Protein AF-A0AAW4YAV0-F1 (afdb_monomer)

Sequence (81 aa):
TKPGSDDLNYYTDIPKEYNISVQVFDDLWMDLYDLFEELRDLFKEEGLEPWTSCEFDFTREGELKVSFDYIDWINTEFDQL

Structure (mmCIF, N/CA/C/O backbone):
data_AF-A0AAW4YAV0-F1
#
_entry.id   AF-A0AAW4YAV0-F1
#
loop_
_atom_site.group_PDB
_atom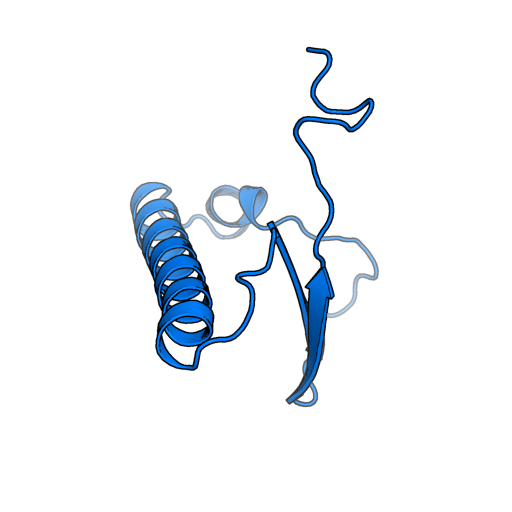_site.id
_atom_site.type_symbol
_atom_site.label_atom_id
_atom_site.label_alt_id
_atom_site.label_comp_id
_atom_site.label_asym_id
_atom_site.label_entity_id
_atom_site.label_seq_id
_atom_site.pdbx_PDB_ins_code
_atom_site.Cartn_x
_atom_site.Cartn_y
_atom_site.Cartn_z
_atom_site.occupancy
_atom_site.B_iso_or_equiv
_atom_site.auth_seq_id
_atom_site.auth_comp_id
_atom_site.auth_asym_id
_atom_site.auth_atom_id
_atom_site.pdbx_PDB_model_num
ATOM 1 N N . THR A 1 1 ? 8.740 -12.301 -9.595 1.00 61.88 1 THR A N 1
ATOM 2 C CA . THR A 1 1 ? 9.973 -12.891 -10.163 1.00 61.88 1 THR A CA 1
ATOM 3 C C . THR A 1 1 ? 9.968 -12.784 -11.676 1.00 61.88 1 THR A C 1
ATOM 5 O O . THR A 1 1 ? 8.901 -12.855 -12.292 1.00 61.88 1 THR A O 1
ATOM 8 N N . LYS A 1 2 ? 11.133 -12.586 -12.301 1.00 79.56 2 LYS A N 1
ATOM 9 C CA . LYS A 1 2 ? 11.285 -12.734 -13.760 1.00 79.56 2 LYS A CA 1
ATOM 10 C C . LYS A 1 2 ? 11.227 -14.225 -14.117 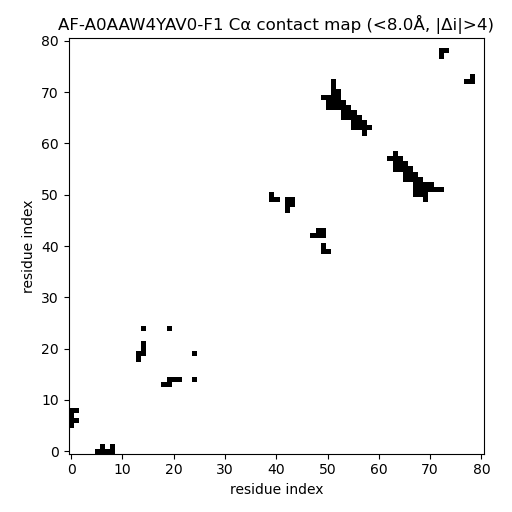1.00 79.56 2 LYS A C 1
ATOM 12 O O . LYS A 1 2 ? 11.660 -15.045 -13.311 1.00 79.56 2 LYS A O 1
ATOM 17 N N . PRO A 1 3 ? 10.664 -14.622 -15.276 1.00 79.94 3 PRO A N 1
ATOM 18 C CA . PRO A 1 3 ? 10.679 -16.028 -15.675 1.00 79.94 3 PRO A CA 1
ATOM 19 C C . PRO A 1 3 ? 12.116 -16.576 -15.671 1.00 79.94 3 PRO A C 1
ATOM 21 O O . PRO A 1 3 ? 12.969 -16.047 -16.376 1.00 79.94 3 PRO A O 1
ATOM 24 N N . GLY A 1 4 ? 12.377 -17.616 -14.874 1.00 82.81 4 GLY A N 1
ATOM 25 C CA . GLY A 1 4 ? 13.688 -18.271 -14.804 1.00 82.81 4 GLY A CA 1
ATOM 26 C C . GLY A 1 4 ? 14.689 -17.691 -13.795 1.00 82.81 4 GLY A C 1
ATOM 27 O O . GLY A 1 4 ? 15.852 -18.077 -13.849 1.00 82.81 4 GLY A O 1
ATOM 28 N N . SER A 1 5 ? 14.273 -16.798 -12.891 1.00 85.69 5 SER A N 1
ATOM 29 C CA . SER A 1 5 ? 15.088 -16.343 -11.753 1.00 85.69 5 SER A CA 1
ATOM 30 C C . SER A 1 5 ? 14.261 -16.369 -10.466 1.00 85.69 5 SER A C 1
ATOM 32 O O . SER A 1 5 ? 13.106 -15.934 -10.457 1.00 85.69 5 SER A O 1
ATOM 34 N N . ASP A 1 6 ? 14.881 -16.861 -9.393 1.00 86.50 6 ASP A N 1
ATOM 35 C CA . ASP A 1 6 ? 14.326 -16.867 -8.034 1.00 86.50 6 ASP A CA 1
ATOM 36 C C . ASP A 1 6 ? 14.642 -15.564 -7.274 1.00 86.50 6 ASP A C 1
ATOM 38 O O . ASP A 1 6 ? 14.265 -15.409 -6.113 1.00 86.50 6 ASP A O 1
ATOM 42 N N . ASP A 1 7 ? 15.316 -14.608 -7.920 1.00 90.19 7 ASP A N 1
ATOM 43 C CA . ASP A 1 7 ? 15.691 -13.344 -7.298 1.00 90.19 7 ASP A CA 1
ATOM 44 C C . ASP A 1 7 ? 14.467 -12.441 -7.092 1.00 90.19 7 ASP A C 1
ATOM 46 O O . ASP A 1 7 ? 13.552 -12.345 -7.928 1.00 90.19 7 ASP A O 1
ATOM 50 N N . LEU A 1 8 ? 14.484 -11.703 -5.983 1.00 90.06 8 LEU A N 1
ATOM 51 C CA . LEU A 1 8 ? 13.545 -10.612 -5.755 1.00 90.06 8 LEU A CA 1
ATOM 52 C C . LEU A 1 8 ? 13.826 -9.479 -6.746 1.00 90.06 8 LEU A C 1
ATOM 54 O O . LEU A 1 8 ? 14.973 -9.145 -7.028 1.00 90.06 8 LEU A O 1
ATOM 58 N N . ASN A 1 9 ? 12.759 -8.904 -7.296 1.00 90.75 9 ASN A N 1
ATOM 59 C CA . ASN A 1 9 ? 12.834 -7.766 -8.207 1.00 90.75 9 ASN A CA 1
ATOM 60 C C . ASN A 1 9 ? 12.029 -6.632 -7.574 1.00 90.75 9 ASN A C 1
ATOM 62 O O . ASN A 1 9 ? 10.838 -6.813 -7.315 1.00 90.75 9 ASN A O 1
ATOM 66 N N . TYR A 1 10 ? 12.674 -5.498 -7.315 1.00 93.12 10 TYR A N 1
ATOM 67 C CA . TYR A 1 10 ? 12.039 -4.359 -6.663 1.00 93.12 10 TYR A CA 1
ATOM 68 C C . TYR A 1 10 ? 11.406 -3.437 -7.701 1.00 93.12 10 TYR A C 1
ATOM 70 O O . TYR A 1 10 ? 11.983 -3.165 -8.753 1.00 93.12 10 TYR A O 1
ATOM 78 N N . TYR A 1 11 ? 10.203 -2.943 -7.407 1.00 92.56 11 TYR A N 1
ATOM 79 C CA . TYR A 1 11 ? 9.440 -2.124 -8.352 1.00 92.56 11 TYR A CA 1
ATOM 80 C C . TYR A 1 11 ? 10.177 -0.828 -8.738 1.00 92.56 11 TYR A C 1
ATOM 82 O O . TYR A 1 11 ? 10.057 -0.368 -9.869 1.00 92.56 11 TYR A O 1
ATOM 90 N N . THR A 1 12 ? 11.013 -0.287 -7.849 1.00 94.62 12 THR A N 1
ATOM 91 C CA . THR A 1 12 ? 11.831 0.912 -8.091 1.00 94.62 12 THR A CA 1
ATOM 92 C C . THR A 1 12 ? 12.856 0.745 -9.214 1.00 94.62 12 THR A C 1
ATOM 94 O O . THR A 1 12 ? 13.318 1.737 -9.773 1.00 94.62 12 THR A O 1
ATOM 97 N N . ASP A 1 13 ? 13.211 -0.492 -9.571 1.00 95.44 13 ASP A N 1
ATOM 98 C CA . ASP A 1 13 ? 14.145 -0.772 -10.664 1.00 95.44 13 ASP A CA 1
ATOM 99 C C . ASP A 1 13 ? 13.460 -0.769 -12.043 1.00 95.44 13 ASP A C 1
ATOM 101 O O . ASP A 1 13 ? 14.140 -0.660 -13.069 1.00 95.44 13 ASP A O 1
ATOM 105 N N . ILE A 1 14 ? 12.120 -0.828 -12.093 1.00 94.88 14 ILE A N 1
ATOM 106 C CA . ILE A 1 14 ? 11.334 -0.948 -13.333 1.00 94.88 14 ILE A CA 1
ATOM 107 C C . ILE A 1 14 ? 11.699 0.122 -14.378 1.00 94.88 14 ILE A C 1
ATOM 109 O O . ILE A 1 14 ? 11.960 -0.265 -15.525 1.00 94.88 14 ILE A O 1
ATOM 113 N N . PRO A 1 15 ? 11.777 1.433 -14.050 1.00 97.25 15 PRO A N 1
ATOM 114 C CA . PRO A 1 15 ? 12.093 2.453 -15.052 1.00 97.25 15 PRO A CA 1
ATOM 115 C C . PRO A 1 15 ? 13.422 2.187 -15.764 1.00 97.25 15 PRO A C 1
ATOM 117 O O . PRO A 1 15 ? 13.520 2.292 -16.987 1.00 97.25 15 PRO A O 1
ATOM 120 N N . LYS A 1 16 ? 14.438 1.766 -15.004 1.00 96.56 16 LYS A N 1
ATOM 121 C CA . LYS A 1 16 ? 15.779 1.486 -15.519 1.00 96.56 16 LYS A CA 1
ATOM 122 C C . LYS A 1 16 ? 15.833 0.173 -16.295 1.00 96.56 16 LYS A C 1
ATOM 124 O O . LYS A 1 16 ? 16.413 0.138 -17.376 1.00 96.56 16 LYS A O 1
ATOM 129 N N . GLU A 1 17 ? 15.268 -0.902 -15.752 1.00 95.06 17 GLU A N 1
ATOM 130 C CA . GLU A 1 17 ? 15.367 -2.241 -16.347 1.00 95.06 17 GLU A CA 1
ATOM 131 C C . GLU A 1 17 ? 14.619 -2.369 -17.672 1.00 95.06 17 GLU A C 1
ATOM 133 O O . GLU A 1 17 ? 15.082 -3.061 -18.579 1.00 95.06 17 GLU A O 1
ATOM 138 N N . TYR A 1 18 ? 13.479 -1.690 -17.791 1.00 94.19 18 TYR A N 1
ATOM 139 C CA . TYR A 1 18 ? 12.618 -1.762 -18.969 1.00 94.19 18 TYR A CA 1
ATOM 140 C C . TYR A 1 18 ? 12.690 -0.504 -19.841 1.00 94.19 18 TYR A C 1
ATOM 142 O O . TYR A 1 18 ? 11.974 -0.417 -20.837 1.00 94.19 18 TYR A O 1
ATOM 150 N N . ASN A 1 19 ? 13.563 0.454 -19.500 1.00 96.94 19 ASN A N 1
ATOM 151 C CA . ASN A 1 19 ? 13.702 1.739 -20.191 1.00 96.94 19 ASN A CA 1
ATOM 152 C C . ASN A 1 19 ? 12.347 2.466 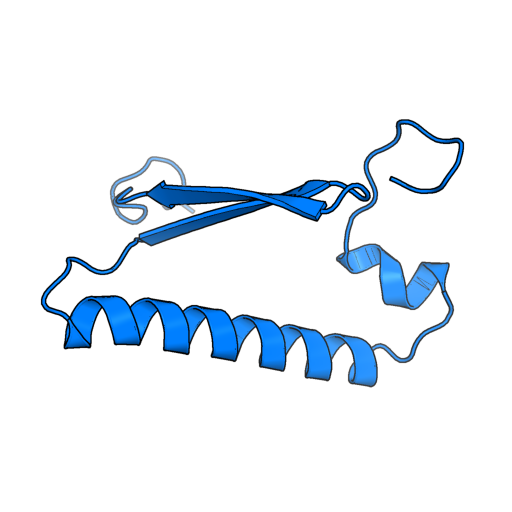-20.332 1.00 96.94 19 ASN A C 1
ATOM 154 O O . ASN A 1 19 ? 11.982 2.958 -21.403 1.00 96.94 19 ASN A O 1
ATOM 158 N N . ILE A 1 20 ? 11.584 2.479 -19.237 1.00 96.56 20 ILE A N 1
ATOM 159 C CA . ILE A 1 20 ? 10.287 3.149 -19.121 1.00 96.56 20 ILE A CA 1
ATOM 160 C C . ILE A 1 20 ? 10.524 4.568 -18.596 1.00 96.56 20 ILE A C 1
ATOM 162 O O . ILE A 1 20 ? 11.440 4.812 -17.811 1.00 96.56 20 ILE A O 1
ATOM 166 N N . SER A 1 21 ? 9.697 5.520 -19.035 1.00 97.81 21 SER A N 1
ATOM 167 C CA . SER A 1 21 ? 9.727 6.884 -18.504 1.00 97.81 21 SER A CA 1
ATOM 168 C C . SER A 1 21 ? 9.474 6.875 -16.996 1.00 97.81 21 SER A C 1
ATOM 170 O O . SER A 1 21 ? 8.458 6.345 -16.552 1.00 97.81 21 SER A O 1
ATOM 172 N N . VAL A 1 22 ? 10.361 7.516 -16.229 1.00 97.44 22 VAL A N 1
ATOM 173 C CA . VAL A 1 22 ? 10.186 7.707 -14.780 1.00 97.44 22 VAL A CA 1
ATOM 174 C C . VAL A 1 22 ? 8.860 8.408 -14.489 1.00 97.44 22 VAL A C 1
ATOM 176 O O . VAL A 1 22 ? 8.131 7.962 -13.622 1.00 97.44 22 VAL A O 1
ATOM 179 N N . GLN A 1 23 ? 8.482 9.404 -15.296 1.00 98.12 23 GLN A N 1
ATOM 180 C CA . GLN A 1 23 ? 7.205 10.099 -15.129 1.00 98.12 23 GLN A CA 1
ATOM 181 C C . GLN A 1 23 ? 6.001 9.155 -15.262 1.00 98.12 23 GLN A C 1
ATOM 183 O O . GLN A 1 23 ? 5.097 9.204 -14.445 1.00 98.12 23 GLN A O 1
ATOM 188 N N . VAL A 1 24 ? 6.001 8.265 -16.262 1.00 97.38 24 VAL A N 1
ATOM 189 C CA . VAL A 1 24 ? 4.890 7.312 -16.453 1.00 97.38 24 VAL A CA 1
ATOM 190 C C . VAL A 1 24 ? 4.810 6.327 -15.288 1.00 97.38 24 VAL A C 1
ATOM 192 O O . VAL A 1 24 ? 3.724 5.923 -14.890 1.00 97.38 24 VAL A O 1
ATOM 195 N N . PHE A 1 25 ? 5.961 5.919 -14.757 1.00 97.81 25 PHE A N 1
ATOM 196 C CA . PHE A 1 25 ? 6.015 5.060 -13.584 1.00 97.81 25 PHE A CA 1
ATOM 197 C C . PHE A 1 25 ? 5.498 5.774 -12.330 1.00 97.81 25 PHE A C 1
ATOM 199 O O . PHE A 1 25 ? 4.695 5.191 -11.609 1.00 97.81 25 PHE A O 1
ATOM 206 N N . ASP A 1 26 ? 5.918 7.020 -12.103 1.00 97.88 26 ASP A N 1
ATOM 207 C CA . ASP A 1 26 ? 5.492 7.823 -10.956 1.00 97.88 26 ASP A CA 1
ATOM 208 C C . ASP A 1 26 ? 3.981 8.085 -10.995 1.00 97.88 26 ASP A C 1
ATOM 210 O O . ASP A 1 26 ? 3.319 7.915 -9.977 1.00 97.88 26 ASP A O 1
ATOM 214 N N . ASP A 1 27 ? 3.424 8.412 -12.167 1.00 98.19 27 ASP A N 1
ATOM 215 C CA . ASP A 1 27 ? 1.980 8.619 -12.342 1.00 98.19 27 ASP A CA 1
ATOM 216 C C . ASP A 1 27 ? 1.191 7.348 -11.958 1.00 98.19 27 ASP A C 1
ATOM 218 O O . ASP A 1 27 ? 0.276 7.404 -11.141 1.00 98.19 27 ASP A O 1
ATOM 222 N N . LEU A 1 28 ? 1.599 6.172 -12.456 1.00 98.00 28 LEU A N 1
ATOM 223 C CA . LEU A 1 28 ? 0.953 4.893 -12.115 1.00 98.00 28 LEU A CA 1
ATOM 224 C C . LEU A 1 28 ? 1.137 4.497 -10.643 1.00 98.00 28 LEU A C 1
ATOM 226 O O . LEU A 1 28 ? 0.285 3.820 -10.067 1.00 98.00 28 LEU A O 1
ATOM 230 N N . TRP A 1 29 ? 2.270 4.858 -10.042 1.00 97.25 29 TRP A N 1
ATOM 231 C CA . TRP A 1 29 ? 2.526 4.606 -8.628 1.00 97.25 29 TRP A CA 1
ATOM 232 C C . TRP A 1 29 ? 1.634 5.476 -7.735 1.00 97.25 29 TRP A C 1
ATOM 234 O O . TRP A 1 29 ? 1.110 4.973 -6.742 1.00 97.25 29 TRP A O 1
ATOM 244 N N . MET A 1 30 ? 1.405 6.737 -8.116 1.00 97.94 30 MET A N 1
ATOM 245 C CA . MET A 1 30 ? 0.451 7.618 -7.438 1.00 97.94 30 MET A CA 1
ATOM 246 C C . MET A 1 30 ? -0.986 7.112 -7.587 1.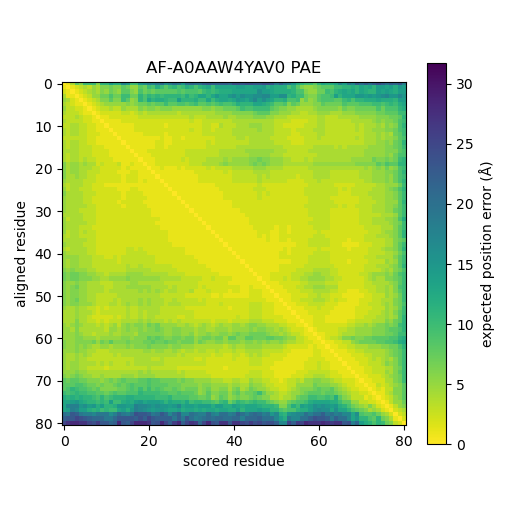00 97.94 30 MET A C 1
ATOM 248 O O . MET A 1 30 ? -1.685 7.018 -6.585 1.00 97.94 30 MET A O 1
ATOM 252 N N . ASP A 1 31 ? -1.393 6.675 -8.784 1.00 98.44 31 ASP A N 1
ATOM 253 C CA . ASP A 1 31 ? -2.716 6.067 -8.990 1.00 98.44 31 ASP A CA 1
ATOM 254 C C . ASP A 1 31 ? -2.923 4.842 -8.075 1.00 98.44 31 ASP A C 1
ATOM 256 O O . ASP A 1 31 ? -3.994 4.642 -7.502 1.00 98.44 31 ASP A O 1
ATOM 260 N N . LEU A 1 32 ? -1.889 4.007 -7.906 1.00 97.12 32 LEU A N 1
ATOM 261 C CA . LEU A 1 32 ? -1.944 2.862 -6.994 1.00 97.12 32 LEU A CA 1
ATOM 262 C C . LEU A 1 32 ? -2.072 3.299 -5.528 1.00 97.12 32 LEU A C 1
ATOM 264 O O . LEU A 1 32 ? -2.809 2.669 -4.771 1.00 97.12 32 LEU A O 1
ATOM 268 N N . TYR A 1 33 ? -1.360 4.351 -5.122 1.00 96.69 33 TYR A N 1
ATOM 269 C CA . TYR A 1 33 ? -1.469 4.914 -3.778 1.00 96.69 33 TYR A CA 1
ATOM 270 C C . TYR A 1 33 ? -2.882 5.441 -3.497 1.00 96.69 33 TYR A C 1
ATOM 272 O O . TYR A 1 33 ? -3.458 5.104 -2.462 1.00 96.69 33 TYR A O 1
ATOM 280 N N . ASP A 1 34 ? -3.469 6.175 -4.442 1.00 98.38 34 ASP A N 1
ATOM 281 C CA . ASP A 1 34 ? -4.832 6.696 -4.326 1.00 98.38 34 ASP A CA 1
ATOM 282 C C . ASP A 1 34 ? -5.852 5.556 -4.157 1.00 98.38 34 ASP A C 1
ATOM 284 O O . ASP A 1 34 ? -6.719 5.625 -3.2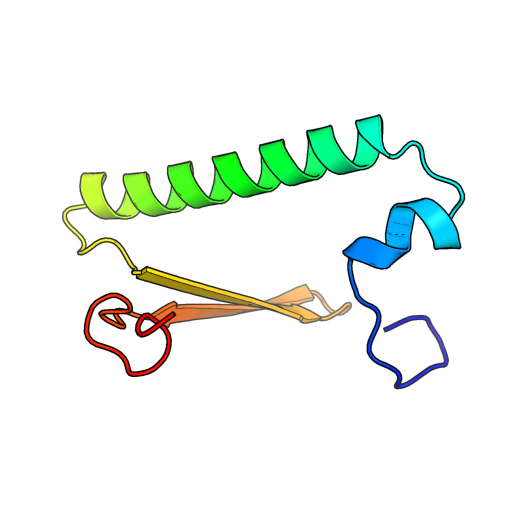87 1.00 98.38 34 ASP A O 1
ATOM 288 N N . LEU A 1 35 ? -5.694 4.446 -4.889 1.00 98.25 35 LEU A N 1
ATOM 289 C CA . LEU A 1 35 ? -6.540 3.255 -4.722 1.00 98.25 35 LEU A CA 1
ATOM 290 C C . LEU A 1 35 ? -6.435 2.627 -3.320 1.00 98.25 35 LEU A C 1
ATOM 292 O O . LEU A 1 35 ? -7.423 2.096 -2.806 1.00 98.25 35 LEU A O 1
ATOM 296 N N . PHE A 1 36 ? -5.259 2.663 -2.687 1.00 97.12 36 PHE A N 1
ATOM 297 C CA . PHE A 1 36 ? -5.105 2.190 -1.308 1.00 97.12 36 PHE A CA 1
ATOM 298 C C . PHE A 1 36 ? -5.778 3.124 -0.298 1.00 97.12 36 PHE A C 1
ATOM 300 O O . PHE A 1 36 ? -6.396 2.633 0.651 1.00 97.12 36 PHE A O 1
ATOM 307 N N . GLU A 1 37 ? -5.707 4.440 -0.505 1.00 97.19 37 GLU A N 1
ATOM 308 C CA . GLU A 1 37 ? -6.429 5.411 0.325 1.00 97.19 37 GLU A CA 1
ATOM 309 C C . GLU A 1 37 ? -7.949 5.245 0.174 1.00 97.19 37 GLU A C 1
ATOM 311 O O . GLU A 1 37 ? -8.648 5.157 1.183 1.00 97.19 37 GLU A O 1
ATOM 316 N N . GLU A 1 38 ? -8.457 5.077 -1.051 1.00 98.31 38 GLU A N 1
ATOM 317 C CA . GLU A 1 38 ? -9.875 4.790 -1.308 1.00 98.31 38 GLU A CA 1
ATOM 318 C C . GLU A 1 38 ? -10.334 3.496 -0.618 1.00 98.31 38 GLU A C 1
ATOM 320 O O . GLU A 1 38 ? -11.380 3.465 0.034 1.00 98.31 38 GLU A O 1
ATOM 325 N N . LEU A 1 39 ? -9.535 2.424 -0.693 1.00 97.75 39 LEU A N 1
ATOM 326 C CA . LEU A 1 39 ? -9.829 1.172 0.010 1.00 97.75 39 LEU A CA 1
ATOM 327 C C . LEU A 1 39 ? -9.872 1.373 1.530 1.00 97.75 39 LEU A C 1
ATOM 329 O O . LEU A 1 39 ? -10.718 0.798 2.218 1.00 97.75 39 LEU A O 1
ATOM 333 N N . ARG A 1 40 ? -8.953 2.169 2.076 1.00 97.25 40 ARG A N 1
ATOM 334 C CA . ARG A 1 40 ? -8.908 2.473 3.507 1.00 97.25 40 ARG A CA 1
ATOM 335 C C . ARG A 1 40 ? -10.098 3.320 3.947 1.00 97.25 40 ARG A C 1
ATOM 337 O O . ARG A 1 40 ? -10.618 3.111 5.044 1.00 97.25 40 ARG A O 1
ATOM 344 N N . ASP A 1 41 ? -10.531 4.262 3.121 1.00 98.06 41 ASP A N 1
ATOM 345 C CA . ASP A 1 41 ? -11.707 5.083 3.388 1.00 98.06 41 ASP A CA 1
ATOM 346 C C . ASP A 1 41 ? -12.993 4.258 3.342 1.00 98.06 41 ASP A C 1
ATOM 348 O O . ASP A 1 41 ? -13.825 4.399 4.238 1.00 98.06 41 ASP A O 1
ATOM 352 N N . LEU A 1 42 ? -13.097 3.295 2.423 1.00 98.25 42 LEU A N 1
ATOM 353 C CA . LEU A 1 42 ? -14.219 2.357 2.376 1.00 98.25 42 LEU A CA 1
ATOM 354 C C . LEU A 1 42 ? -14.394 1.580 3.694 1.00 98.25 42 LEU A C 1
ATOM 356 O O . LEU A 1 42 ? -15.517 1.382 4.152 1.00 98.25 42 LEU A O 1
ATOM 360 N N . PHE A 1 43 ? -13.303 1.183 4.361 1.00 97.88 43 PHE A N 1
ATOM 361 C CA . PHE A 1 43 ? -13.394 0.558 5.688 1.00 97.88 43 PHE A CA 1
ATOM 362 C C . PHE A 1 43 ? -14.061 1.495 6.702 1.00 97.88 43 PHE A C 1
ATOM 364 O O . PHE A 1 43 ? -14.936 1.063 7.450 1.00 97.88 43 PHE A O 1
ATOM 371 N N . LYS A 1 44 ? -13.694 2.782 6.702 1.00 97.69 44 LYS A N 1
ATOM 372 C CA . LYS A 1 44 ? -14.284 3.782 7.606 1.00 97.69 44 LYS A CA 1
ATOM 373 C C . LYS A 1 44 ? -15.768 3.991 7.308 1.00 97.69 44 LYS A C 1
ATOM 375 O O . LYS A 1 44 ? -16.559 4.092 8.245 1.00 97.69 44 LYS A O 1
ATOM 380 N N . GLU A 1 45 ? -16.142 4.056 6.031 1.00 98.31 45 GLU A N 1
ATOM 381 C CA . GLU A 1 45 ? -17.534 4.214 5.587 1.00 98.31 45 GLU A CA 1
ATOM 382 C C . GLU A 1 45 ? -18.418 3.046 6.038 1.00 98.31 45 GLU A C 1
ATOM 384 O O . GLU A 1 45 ? -19.536 3.259 6.508 1.00 98.31 45 GLU A O 1
ATOM 389 N N . GLU A 1 46 ? -17.881 1.827 6.002 1.00 98.06 46 GLU A N 1
ATOM 390 C CA . GLU A 1 46 ? -18.541 0.613 6.494 1.00 98.06 46 GLU A CA 1
ATOM 391 C C . GLU A 1 46 ? -18.465 0.454 8.029 1.00 98.06 46 GLU A C 1
ATOM 393 O O . GLU A 1 46 ? -18.890 -0.558 8.589 1.00 98.06 46 GLU A O 1
ATOM 398 N N . GLY A 1 47 ? -17.940 1.456 8.744 1.00 98.06 47 GLY A N 1
ATOM 399 C CA . GLY A 1 47 ? -17.825 1.454 10.204 1.00 98.06 47 GLY A CA 1
ATOM 400 C C . GLY A 1 47 ? -16.764 0.495 10.752 1.00 98.06 47 GLY A C 1
ATOM 401 O O . GLY A 1 47 ? -16.794 0.165 11.940 1.00 98.06 47 GLY A O 1
ATOM 402 N N . LEU A 1 48 ? -15.841 0.038 9.905 1.00 97.12 48 LEU A N 1
ATOM 403 C CA . LEU A 1 48 ? -14.679 -0.752 10.290 1.00 97.12 48 LEU A CA 1
ATOM 404 C C . LEU A 1 48 ? -13.534 0.167 10.718 1.00 97.12 48 LEU A C 1
ATOM 406 O O . LEU A 1 48 ? -13.391 1.302 10.258 1.00 97.12 48 LEU A O 1
ATOM 410 N N . GLU A 1 49 ? -12.683 -0.347 11.602 1.00 95.31 49 GLU A N 1
ATOM 411 C CA . GLU A 1 49 ? -11.448 0.344 11.945 1.00 95.31 49 GLU A CA 1
ATOM 412 C C . GLU A 1 49 ? -10.532 0.383 10.707 1.00 95.31 49 GLU A C 1
ATOM 414 O O . GLU A 1 49 ? -10.299 -0.667 10.090 1.00 95.31 49 GLU A O 1
ATOM 419 N N . PRO A 1 50 ? -10.019 1.564 10.314 1.00 95.25 50 PRO A N 1
ATOM 420 C CA . PRO A 1 50 ? -9.079 1.661 9.212 1.00 95.25 50 PRO A CA 1
ATOM 421 C C . PRO A 1 50 ? -7.753 1.018 9.609 1.00 95.25 50 PRO A C 1
ATOM 423 O O . PRO A 1 50 ? -7.184 1.326 10.655 1.00 95.25 50 PRO A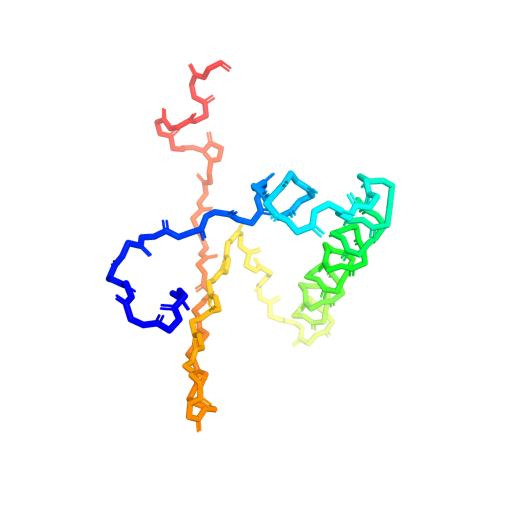 O 1
ATOM 426 N N . TRP A 1 51 ? -7.248 0.151 8.743 1.00 96.19 51 TRP A N 1
ATOM 427 C CA . TRP A 1 51 ? -5.941 -0.473 8.899 1.00 96.19 51 TRP A CA 1
ATOM 428 C C . TRP A 1 51 ? -4.805 0.562 8.826 1.00 96.19 51 TRP A C 1
ATOM 430 O O . TRP A 1 51 ? -4.962 1.663 8.277 1.00 96.19 51 TRP A O 1
ATOM 440 N N . THR A 1 52 ? -3.654 0.209 9.399 1.00 93.88 52 THR A N 1
ATOM 441 C CA . THR A 1 52 ? -2.422 1.018 9.369 1.00 93.88 52 THR A CA 1
ATOM 442 C C . THR A 1 52 ? -1.397 0.468 8.385 1.00 93.88 52 THR A C 1
ATOM 444 O O . THR A 1 52 ? -0.548 1.208 7.892 1.00 93.88 52 THR A O 1
ATOM 447 N N . SER A 1 53 ? -1.480 -0.822 8.058 1.00 93.50 53 SER A N 1
ATOM 448 C CA . SER A 1 53 ? -0.726 -1.450 6.973 1.00 93.50 53 SER A CA 1
ATOM 449 C C . SER A 1 53 ? -1.543 -2.548 6.310 1.00 93.50 53 SER A C 1
ATOM 451 O O . SER A 1 53 ? -2.446 -3.116 6.920 1.00 93.50 53 SER A O 1
ATOM 453 N N . CYS A 1 54 ? -1.233 -2.840 5.053 1.00 94.88 54 CYS A N 1
ATOM 454 C CA . CYS A 1 54 ? -1.792 -3.978 4.343 1.00 94.88 54 CYS A CA 1
ATOM 455 C C . CYS A 1 54 ? -0.737 -4.612 3.437 1.00 94.88 54 CYS A C 1
ATOM 457 O O . CYS A 1 54 ? 0.184 -3.937 2.976 1.00 94.88 54 CYS A O 1
ATOM 459 N N . GLU A 1 55 ? -0.884 -5.908 3.184 1.00 95.62 55 GLU A N 1
ATOM 460 C CA . GLU A 1 55 ? -0.043 -6.661 2.258 1.00 95.62 55 GLU A CA 1
ATOM 461 C C . GLU A 1 55 ? -0.935 -7.427 1.280 1.00 95.62 55 GLU A C 1
ATOM 463 O O . GLU A 1 55 ? -1.952 -8.019 1.652 1.00 95.62 55 GLU A O 1
ATOM 468 N N . PHE A 1 56 ? -0.567 -7.351 0.001 1.00 95.19 56 PHE A N 1
ATOM 469 C CA . PHE A 1 56 ? -1.267 -7.988 -1.107 1.00 95.19 56 PHE A CA 1
ATOM 470 C C . PHE A 1 56 ? -0.299 -8.941 -1.795 1.00 95.19 56 PHE A C 1
ATOM 472 O O . PHE A 1 56 ? 0.532 -8.535 -2.608 1.00 95.19 56 PHE A O 1
ATOM 479 N N . ASP A 1 57 ? -0.452 -10.222 -1.492 1.00 94.75 57 ASP A N 1
ATOM 480 C CA . ASP A 1 57 ? 0.345 -11.295 -2.059 1.00 94.75 57 ASP A CA 1
ATOM 481 C C . ASP A 1 57 ? -0.431 -11.971 -3.175 1.00 94.75 57 ASP A C 1
ATOM 483 O O . ASP A 1 57 ? -1.461 -12.606 -2.936 1.00 94.75 57 ASP A O 1
ATOM 487 N N . PHE A 1 58 ? 0.069 -11.874 -4.403 1.00 93.19 58 PHE A N 1
ATOM 488 C CA . PHE A 1 58 ? -0.567 -12.524 -5.540 1.00 93.19 58 PHE A CA 1
ATOM 489 C C . PHE A 1 58 ? 0.398 -13.334 -6.397 1.00 93.19 58 PHE A C 1
ATOM 491 O O . PHE A 1 58 ? 1.564 -12.983 -6.594 1.00 93.19 58 PHE A O 1
ATOM 498 N N . THR A 1 59 ? -0.109 -14.444 -6.928 1.00 90.06 59 THR A N 1
ATOM 499 C CA . THR A 1 59 ? 0.638 -15.350 -7.802 1.00 90.06 59 THR A CA 1
ATOM 500 C C . THR A 1 59 ? 0.220 -15.183 -9.260 1.00 90.06 59 THR A C 1
ATOM 502 O O . THR A 1 59 ? -0.813 -14.592 -9.584 1.00 90.06 59 THR A O 1
ATOM 505 N N . ARG A 1 60 ? 1.022 -15.727 -10.183 1.00 85.88 60 ARG A N 1
ATOM 506 C CA . ARG A 1 60 ? 0.700 -15.694 -11.621 1.00 85.88 60 ARG A CA 1
ATOM 507 C C . ARG A 1 60 ? -0.524 -16.544 -11.960 1.00 85.88 60 ARG A C 1
ATOM 509 O O . ARG A 1 60 ? -1.157 -16.321 -12.986 1.00 85.88 60 ARG A O 1
ATOM 516 N N . GLU A 1 61 ? -0.845 -17.503 -11.101 1.00 91.25 61 GLU A N 1
ATOM 517 C CA . GLU A 1 61 ? -2.006 -18.381 -11.178 1.00 91.25 61 GLU A CA 1
ATOM 518 C C . GLU A 1 61 ? -3.300 -17.679 -10.727 1.00 91.25 61 GLU A C 1
ATOM 520 O O . GLU A 1 61 ? -4.380 -18.254 -10.857 1.00 91.25 61 GLU A O 1
ATOM 525 N N . GLY A 1 62 ? -3.206 -16.437 -1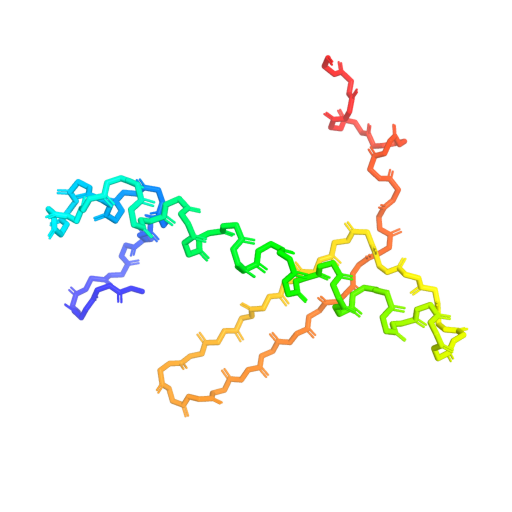0.238 1.00 90.94 62 GLY A N 1
ATOM 526 C CA . GLY A 1 62 ? -4.349 -15.633 -9.806 1.00 90.94 62 GLY A CA 1
ATOM 527 C C . GLY A 1 62 ? -4.792 -15.899 -8.368 1.00 90.94 62 GLY A C 1
ATOM 528 O O . GLY A 1 62 ? -5.892 -15.499 -7.994 1.00 90.94 62 GLY A O 1
ATOM 529 N N . GLU A 1 63 ? -3.968 -16.567 -7.555 1.00 95.56 63 GLU A N 1
ATOM 530 C CA . GLU A 1 63 ? -4.193 -16.623 -6.110 1.00 95.56 63 GLU A CA 1
ATOM 531 C C . GLU A 1 63 ? -3.875 -15.248 -5.522 1.00 95.56 63 GLU A C 1
ATOM 533 O O . GLU A 1 63 ? -2.805 -14.714 -5.798 1.00 95.56 63 GLU A O 1
ATOM 538 N N . LEU A 1 64 ? -4.795 -14.689 -4.733 1.00 95.12 64 LEU A N 1
ATOM 539 C CA . LEU A 1 64 ? -4.620 -13.432 -4.007 1.00 95.12 64 LEU A CA 1
ATOM 540 C C . LEU A 1 64 ? -4.829 -13.689 -2.514 1.00 95.12 64 LEU A C 1
ATOM 542 O O . LEU A 1 64 ? -5.865 -14.219 -2.104 1.00 95.12 64 LEU A O 1
ATOM 546 N N . LYS A 1 65 ? -3.856 -13.278 -1.708 1.00 96.50 65 LYS A N 1
ATOM 547 C CA . LYS A 1 65 ? -3.925 -13.205 -0.252 1.00 96.50 65 LYS A CA 1
ATOM 548 C C . LYS A 1 65 ? -3.800 -11.749 0.149 1.00 96.50 65 LYS A C 1
ATOM 550 O O . LYS A 1 65 ? -2.947 -11.034 -0.364 1.00 96.50 65 LYS A O 1
ATOM 555 N N . VAL A 1 66 ? -4.679 -11.331 1.047 1.00 96.12 66 VAL A N 1
ATOM 556 C CA . VAL A 1 66 ? -4.695 -9.971 1.573 1.00 96.12 66 VAL A CA 1
ATOM 557 C C . VAL A 1 66 ? -4.669 -10.054 3.087 1.00 96.12 66 VAL A C 1
ATOM 559 O O . VAL A 1 66 ? -5.464 -10.792 3.677 1.00 96.12 66 VAL A O 1
ATOM 562 N N . SER A 1 67 ? -3.770 -9.300 3.702 1.00 96.94 67 SER A N 1
ATOM 563 C CA . SER A 1 67 ? -3.723 -9.076 5.143 1.00 96.94 67 SER A CA 1
ATOM 564 C C . SER A 1 67 ? -3.846 -7.585 5.437 1.00 96.94 67 SER A C 1
ATOM 566 O O . SER A 1 67 ? -3.392 -6.732 4.673 1.00 96.94 67 SER A O 1
ATOM 568 N N . PHE A 1 68 ? -4.498 -7.285 6.556 1.00 96.88 68 PHE A N 1
ATOM 569 C CA . PHE A 1 68 ? -4.646 -5.942 7.094 1.00 96.88 68 PHE A CA 1
ATOM 570 C C . PHE A 1 68 ? -4.142 -5.957 8.531 1.00 96.88 68 PHE A C 1
ATOM 572 O O . PHE A 1 68 ? -4.589 -6.779 9.334 1.00 96.88 68 PHE A O 1
ATOM 579 N N . ASP A 1 69 ? -3.238 -5.038 8.841 1.00 95.00 69 ASP A N 1
ATOM 580 C CA . ASP A 1 69 ? -2.610 -4.895 10.143 1.00 95.00 69 ASP A CA 1
ATOM 581 C C . ASP A 1 69 ? -2.977 -3.553 10.782 1.00 95.00 69 ASP A C 1
ATOM 583 O O . ASP A 1 69 ? -3.211 -2.543 10.113 1.00 95.00 69 ASP A O 1
ATOM 587 N N . TYR A 1 70 ? -2.998 -3.559 12.113 1.00 94.75 70 TYR A N 1
ATOM 588 C CA . TYR A 1 70 ? -3.383 -2.431 12.967 1.00 94.75 70 TYR A CA 1
ATOM 589 C C . TYR A 1 70 ? -2.222 -2.018 13.878 1.00 94.75 70 TYR A C 1
ATOM 591 O O . TYR A 1 70 ? -2.395 -1.687 15.049 1.00 94.75 70 TYR A O 1
ATOM 599 N N . ILE A 1 71 ? -1.004 -2.111 13.343 1.00 90.62 71 ILE A N 1
ATOM 600 C CA . ILE A 1 71 ? 0.228 -1.757 14.044 1.00 90.62 71 ILE A CA 1
ATOM 601 C C . ILE A 1 71 ? 0.249 -0.245 14.269 1.00 90.62 71 ILE A C 1
ATOM 603 O O . ILE A 1 71 ? 0.131 0.540 13.327 1.00 90.62 71 ILE A O 1
ATOM 607 N N . ASP A 1 72 ? 0.429 0.165 15.519 1.00 88.56 72 ASP A N 1
ATOM 608 C CA . ASP A 1 72 ? 0.618 1.564 15.890 1.00 88.56 72 ASP A CA 1
ATOM 609 C C . ASP A 1 72 ? 2.068 1.983 15.629 1.00 88.56 72 ASP A C 1
ATOM 611 O O . ASP A 1 72 ? 2.900 1.997 16.537 1.00 88.56 72 ASP A O 1
ATOM 615 N N . TRP A 1 73 ? 2.372 2.273 14.362 1.00 85.62 73 TRP A N 1
ATOM 616 C CA . TRP A 1 73 ? 3.726 2.575 13.894 1.00 85.62 73 TRP A CA 1
ATOM 617 C C . TRP A 1 73 ? 4.405 3.702 14.674 1.00 85.62 73 TRP A C 1
ATOM 619 O O . TRP A 1 73 ? 5.598 3.586 14.944 1.00 85.62 73 TRP A O 1
ATOM 629 N N . ILE A 1 74 ? 3.648 4.710 15.118 1.00 82.38 74 ILE A N 1
ATOM 630 C CA . ILE A 1 74 ? 4.157 5.861 15.885 1.00 82.38 74 ILE A CA 1
ATOM 631 C C . ILE A 1 74 ? 4.785 5.413 17.209 1.00 82.38 74 ILE A C 1
ATOM 633 O O . ILE A 1 74 ? 5.776 5.966 17.677 1.00 82.38 74 ILE A O 1
ATOM 637 N N . ASN A 1 75 ? 4.208 4.384 17.827 1.00 84.81 75 ASN A N 1
ATOM 638 C CA . ASN A 1 75 ? 4.675 3.853 19.101 1.00 84.81 75 ASN A CA 1
ATOM 639 C C . ASN A 1 75 ? 5.605 2.637 18.938 1.00 84.81 75 ASN A C 1
ATOM 641 O O . ASN A 1 75 ? 5.920 1.967 19.925 1.00 84.81 75 ASN A O 1
ATOM 645 N N . THR A 1 76 ? 6.066 2.343 17.716 1.00 83.50 76 THR A N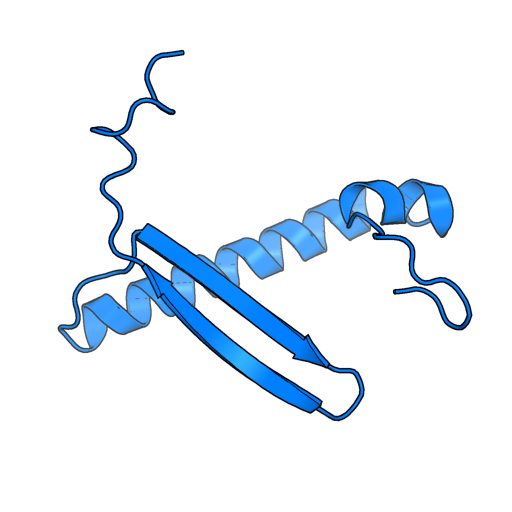 1
ATOM 646 C CA . THR A 1 76 ? 7.082 1.310 17.473 1.00 83.50 76 THR A CA 1
ATOM 647 C C . THR A 1 76 ? 8.505 1.861 17.573 1.00 83.50 76 THR A C 1
ATOM 649 O O . THR A 1 76 ? 8.752 3.061 17.492 1.00 83.50 76 THR A O 1
ATOM 652 N N . GLU A 1 77 ? 9.485 0.963 17.701 1.00 82.75 77 GLU A N 1
ATOM 653 C CA . GLU A 1 77 ? 10.913 1.316 17.650 1.00 82.75 77 GLU A CA 1
ATOM 654 C C . GLU A 1 77 ? 11.365 1.824 16.264 1.00 82.75 77 GLU A C 1
ATOM 656 O O . GLU A 1 77 ? 12.456 2.379 16.152 1.00 82.75 77 GLU A O 1
ATOM 661 N N . PHE A 1 78 ? 10.545 1.664 15.216 1.00 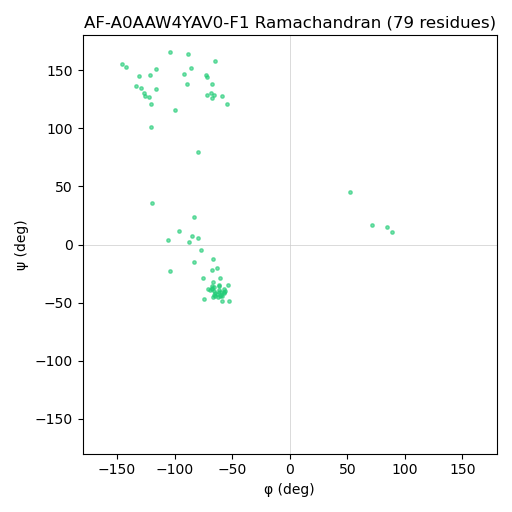75.19 78 PHE A N 1
ATOM 662 C CA . PHE A 1 78 ? 10.862 2.128 13.862 1.00 75.19 78 PHE A CA 1
ATOM 663 C C . PHE A 1 78 ? 10.722 3.645 13.686 1.00 75.19 78 PHE A C 1
ATOM 665 O O . PHE A 1 78 ? 11.453 4.214 12.880 1.00 75.19 78 PHE A O 1
ATOM 672 N N . ASP A 1 79 ? 9.836 4.299 14.443 1.00 59.03 79 ASP A N 1
ATOM 673 C CA . ASP A 1 79 ? 9.572 5.745 14.339 1.00 59.03 79 ASP A CA 1
ATOM 674 C C . ASP A 1 79 ? 10.564 6.601 15.161 1.00 59.03 79 ASP A C 1
ATOM 676 O O . ASP A 1 79 ? 10.409 7.808 15.301 1.00 59.03 79 ASP A O 1
ATOM 680 N N . GLN A 1 80 ? 11.616 5.995 15.729 1.00 56.62 80 GLN A N 1
ATOM 681 C CA . GLN A 1 80 ? 12.618 6.691 16.557 1.00 56.62 80 GLN A CA 1
ATOM 682 C C . GLN A 1 80 ? 13.731 7.401 15.751 1.00 56.62 80 GLN A C 1
ATOM 684 O O . GLN A 1 80 ? 14.825 7.610 16.286 1.00 56.62 80 GLN A O 1
ATOM 689 N N . LEU A 1 81 ? 13.486 7.760 14.483 1.00 50.75 81 LEU A N 1
ATOM 690 C CA . LEU A 1 81 ? 14.462 8.414 13.591 1.00 50.75 81 LEU A CA 1
ATOM 691 C C . LEU A 1 81 ? 14.240 9.925 13.443 1.00 50.75 81 LEU A C 1
ATOM 693 O O . LEU A 1 81 ? 13.130 10.339 13.051 1.00 50.75 81 LEU A O 1
#

Nearest PDB structures (foldseek):
  8guo-assembly1_A  TM=9.390E-01  e=1.589E-09  Staphylococcus aureus subsp. aureus NCTC 8325
  8gup-assembly2_B  TM=9.437E-01  e=6.195E-09  Staphylococcus aureus subsp. aureus NCTC 8325
  2o8e-assembly1_A  TM=4.161E-01  e=6.773E+00  Homo sapiens

InterPro domains:
  IPR006728 Immunity protein YezG-like [PF04634] (2-80)
  IPR006728 Immunity protein YezG-like [TIGR01741] (1-80)
  IPR036170 Immunity protein YezG-like superfamily [SSF160424] (2-79)

Radius of gyration: 16.33 Å; Cα contacts (8 Å, |Δi|>4): 56; chains: 1; bounding box: 34×28×39 Å

Secondary structure (DSSP, 8-state):
--TT--S---GGGHHHHTT--HHHHHHHHHHHHHHHHHHHHHHHHTTPPPPSEEEEEE-TT--EEEEEE---GGGSGGG--

pLDDT: mean 91.91, std 9.54, range [50.75, 98.44]

Organism: Staphylococcus aureus (NCBI:txid1280)

Foldseek 3Di:
DPVPDPDDDDLVCVCVVVVNDPVVSVVVVVVVVVVLVVVQVVCVVVVHDRAPDKDWDADPVGDIDIDGHRDPCCPDPNVPD

Mean predicted aligned error: 4.78 Å

Solvent-accessible surface area (backbone atoms only — not comparable to full-atom values): 5156 Å² total; per-residue (Å²): 107,59,94,95,47,93,56,89,76,63,76,88,48,45,36,72,78,69,72,43,58,59,67,62,50,50,54,54,51,48,55,53,50,51,54,52,51,53,55,41,49,50,31,46,75,74,72,40,84,58,63,68,46,71,50,79,51,70,50,98,89,68,52,75,46,77,52,75,38,77,64,64,56,82,81,40,85,81,57,78,118